Protein AF-A0A535H5A0-F1 (afdb_monomer)

Structure (mmCIF, N/CA/C/O backbone):
data_AF-A0A535H5A0-F1
#
_entry.id   AF-A0A535H5A0-F1
#
loop_
_atom_site.group_PDB
_atom_site.id
_atom_site.type_symbol
_atom_site.label_atom_id
_atom_site.label_alt_id
_atom_site.label_comp_id
_atom_site.label_asym_id
_atom_site.label_entity_id
_atom_site.label_seq_id
_atom_site.pdbx_PDB_ins_code
_atom_site.Cartn_x
_atom_site.Cartn_y
_atom_site.Cartn_z
_atom_site.occupancy
_atom_site.B_iso_or_equiv
_atom_site.auth_seq_id
_atom_site.auth_comp_id
_atom_site.auth_asym_id
_atom_site.auth_atom_id
_atom_site.pdbx_PDB_model_num
ATOM 1 N N . MET A 1 1 ? -29.466 -22.411 21.838 1.00 40.88 1 MET A N 1
ATOM 2 C CA . MET A 1 1 ? -28.309 -22.007 21.009 1.00 40.88 1 MET A CA 1
ATOM 3 C C . MET A 1 1 ? -28.253 -22.959 19.826 1.00 40.88 1 MET A C 1
ATOM 5 O O . MET A 1 1 ? -27.615 -23.997 19.902 1.00 40.88 1 MET A O 1
ATOM 9 N N . GLU A 1 2 ? -29.032 -22.675 18.783 1.00 37.31 2 GLU A N 1
ATOM 10 C CA . GLU A 1 2 ? -29.068 -23.511 17.581 1.00 37.31 2 GLU A CA 1
ATOM 11 C C . GLU A 1 2 ? -27.915 -23.107 16.662 1.00 37.31 2 GLU A C 1
ATOM 13 O O . GLU A 1 2 ? -27.901 -22.019 16.082 1.00 37.31 2 GLU A O 1
ATOM 18 N N . VAL A 1 3 ? -26.920 -23.983 16.551 1.00 54.97 3 VAL A N 1
ATOM 19 C CA . VAL A 1 3 ? -25.872 -23.880 15.538 1.00 54.97 3 VAL A CA 1
ATOM 20 C C . VAL A 1 3 ? -26.528 -24.192 14.195 1.00 54.97 3 VAL A C 1
ATOM 22 O O . VAL A 1 3 ? -26.738 -25.353 13.850 1.00 54.97 3 VAL A O 1
ATOM 25 N N . ARG A 1 4 ? -26.888 -23.152 13.433 1.00 56.12 4 ARG A N 1
ATOM 26 C CA . ARG A 1 4 ? -27.293 -23.311 12.030 1.00 56.12 4 ARG A CA 1
ATOM 27 C C . ARG A 1 4 ? -26.124 -23.923 11.262 1.00 56.12 4 ARG A C 1
ATOM 29 O O . ARG A 1 4 ? -25.149 -23.241 10.951 1.00 56.12 4 ARG A O 1
ATOM 36 N N . LEU A 1 5 ? -26.238 -25.212 10.959 1.00 58.03 5 LEU A N 1
ATOM 37 C CA . LEU A 1 5 ? -25.334 -25.923 10.066 1.00 58.03 5 LEU A CA 1
ATOM 38 C C . LEU A 1 5 ? -25.334 -25.214 8.704 1.00 58.03 5 LEU A C 1
ATOM 40 O O . LEU A 1 5 ? -26.366 -25.048 8.050 1.00 58.03 5 LEU A O 1
ATOM 44 N N . ARG A 1 6 ? -24.155 -24.725 8.319 1.00 65.00 6 ARG A N 1
ATOM 45 C CA . ARG A 1 6 ? -23.891 -24.025 7.062 1.00 65.00 6 ARG A CA 1
ATOM 46 C C . ARG A 1 6 ? -24.194 -24.972 5.898 1.00 65.00 6 ARG A C 1
ATOM 48 O O . ARG A 1 6 ? -23.578 -26.021 5.771 1.00 65.00 6 ARG A O 1
ATOM 55 N N . ASN A 1 7 ? -25.157 -24.587 5.066 1.00 59.50 7 ASN A N 1
ATOM 56 C CA . ASN A 1 7 ? -25.622 -25.347 3.908 1.00 59.50 7 ASN A CA 1
ATOM 57 C C . ASN A 1 7 ? -24.451 -25.624 2.923 1.00 59.50 7 ASN A C 1
ATOM 59 O O . ASN A 1 7 ? -23.866 -24.654 2.428 1.00 59.50 7 ASN A O 1
ATOM 63 N N . PRO A 1 8 ? -24.094 -26.889 2.622 1.00 54.12 8 PRO A N 1
ATOM 64 C CA . PRO A 1 8 ? -22.893 -27.235 1.846 1.00 54.12 8 PRO A CA 1
ATOM 65 C C . PRO A 1 8 ? -23.016 -26.996 0.326 1.00 54.12 8 PRO A C 1
ATOM 67 O O . PRO A 1 8 ? -22.051 -27.204 -0.402 1.00 54.12 8 PRO A O 1
ATOM 70 N N . GLY A 1 9 ? -24.174 -26.536 -0.170 1.00 56.41 9 GLY A N 1
ATOM 71 C CA . GLY A 1 9 ? -24.456 -26.378 -1.607 1.00 56.41 9 GLY A CA 1
ATOM 72 C C . GLY A 1 9 ? -24.428 -24.950 -2.172 1.00 56.41 9 GLY A C 1
ATOM 73 O O . GLY A 1 9 ? -24.625 -24.769 -3.373 1.00 56.41 9 GLY A O 1
ATOM 74 N N . ARG A 1 10 ? -24.196 -23.907 -1.362 1.00 55.44 10 ARG A N 1
ATOM 75 C CA . ARG A 1 10 ? -24.049 -22.540 -1.894 1.00 55.44 10 ARG A CA 1
ATOM 76 C C . ARG A 1 10 ? -22.608 -22.334 -2.346 1.00 55.44 10 ARG A C 1
ATOM 78 O O . ARG A 1 10 ? -21.745 -22.056 -1.516 1.00 55.44 10 ARG A O 1
ATOM 85 N N . ARG A 1 11 ? -22.360 -22.416 -3.662 1.00 54.94 11 ARG A N 1
ATOM 86 C CA . ARG A 1 11 ? -21.189 -21.764 -4.268 1.00 54.94 11 ARG A CA 1
ATOM 87 C C . ARG A 1 11 ? -21.221 -20.317 -3.780 1.00 54.94 11 ARG A C 1
ATOM 89 O O . ARG A 1 11 ? -22.149 -19.585 -4.116 1.00 54.94 11 ARG A O 1
ATOM 96 N N . LEU A 1 12 ? -20.292 -19.941 -2.903 1.00 56.94 12 LEU A N 1
ATOM 97 C CA . LEU A 1 12 ? -20.129 -18.541 -2.537 1.00 56.94 12 LEU A CA 1
ATOM 98 C C . LEU A 1 12 ? -19.833 -17.822 -3.856 1.00 56.94 12 LEU A C 1
ATOM 100 O O . LEU A 1 12 ? -18.892 -18.242 -4.536 1.00 56.94 12 LEU A O 1
ATOM 104 N N . PRO A 1 13 ? -20.641 -16.832 -4.278 1.00 60.50 13 PRO A N 1
ATOM 105 C CA . PRO A 1 13 ? -20.274 -16.037 -5.436 1.00 60.50 13 PRO A CA 1
ATOM 106 C C . PRO A 1 13 ? -18.880 -15.493 -5.145 1.00 60.50 13 PRO A C 1
ATOM 108 O O . PRO A 1 13 ? -18.670 -14.903 -4.084 1.00 60.50 13 PRO A O 1
ATOM 111 N N . VAL A 1 14 ? -17.915 -15.779 -6.025 1.00 61.06 14 VAL A N 1
ATOM 112 C CA . VAL A 1 14 ? -16.590 -15.173 -5.909 1.00 61.06 14 VAL A CA 1
ATOM 113 C C . VAL A 1 14 ? -16.817 -13.666 -5.833 1.00 61.06 14 VAL A C 1
ATOM 115 O O . VAL A 1 14 ? -17.526 -13.132 -6.693 1.00 61.06 14 VAL A O 1
ATOM 118 N N . PRO A 1 15 ? -16.321 -12.977 -4.789 1.00 77.81 15 PRO A N 1
ATOM 119 C CA . PRO A 1 15 ? -16.377 -11.528 -4.760 1.00 77.81 15 PRO A CA 1
ATOM 120 C C . PRO A 1 15 ? -15.934 -10.972 -6.117 1.00 77.81 15 PRO A C 1
ATOM 122 O O . PRO A 1 15 ? -14.929 -11.457 -6.645 1.00 77.81 15 PRO A O 1
ATOM 125 N N . PRO A 1 16 ? -16.651 -9.991 -6.698 1.00 83.88 16 PRO A N 1
ATOM 126 C CA . PRO A 1 16 ? -16.353 -9.483 -8.041 1.00 83.88 16 PRO A CA 1
ATOM 127 C C . PRO A 1 16 ? -14.901 -8.999 -8.167 1.00 83.88 16 PRO A C 1
ATOM 129 O O . PRO A 1 16 ? -14.314 -9.073 -9.239 1.00 83.88 16 PRO A O 1
ATOM 132 N N . LEU A 1 17 ? -14.291 -8.611 -7.044 1.00 90.12 17 LEU A N 1
ATOM 133 C CA . LEU A 1 17 ? -12.868 -8.321 -6.908 1.00 90.12 17 LEU A CA 1
ATOM 134 C C . LEU A 1 17 ? -11.951 -9.450 -7.413 1.00 90.12 17 LEU A C 1
ATOM 136 O O . LEU A 1 17 ? -10.970 -9.179 -8.092 1.00 90.12 17 LEU A O 1
ATOM 140 N N . TYR A 1 18 ? -12.249 -10.719 -7.125 1.00 93.25 18 TYR A N 1
ATOM 141 C CA . TYR A 1 18 ? -11.379 -11.834 -7.521 1.00 93.25 18 TYR A CA 1
ATOM 142 C C . TYR A 1 18 ? -11.480 -12.192 -9.003 1.00 93.25 18 TYR A C 1
ATOM 144 O O . TYR A 1 18 ? -10.629 -12.927 -9.497 1.00 93.25 18 TYR A O 1
ATOM 152 N N . LEU A 1 19 ? -12.451 -11.641 -9.742 1.00 93.25 19 LEU A N 1
ATOM 153 C CA . LEU A 1 19 ? -12.463 -11.752 -11.204 1.00 93.25 19 LEU A CA 1
ATOM 154 C C . LEU A 1 19 ? -11.224 -11.090 -11.821 1.00 93.25 19 LEU A C 1
ATOM 156 O O . LEU A 1 19 ? -10.735 -11.555 -12.847 1.00 93.25 19 LEU A O 1
ATOM 160 N N . LEU A 1 20 ? -10.657 -10.075 -11.156 1.00 96.00 20 LEU A N 1
ATOM 161 C CA . LEU A 1 20 ? -9.414 -9.433 -11.581 1.00 96.00 20 LEU A CA 1
ATOM 162 C C . LEU A 1 20 ? -8.189 -10.363 -11.506 1.00 96.00 20 LEU A C 1
ATOM 164 O O . LEU A 1 20 ? -7.153 -10.030 -12.072 1.00 96.00 20 LEU A O 1
ATOM 168 N N . LEU A 1 21 ? -8.274 -11.546 -10.882 1.00 96.19 21 LEU A N 1
ATOM 169 C CA . LEU A 1 21 ? -7.162 -12.509 -10.893 1.00 96.19 21 LEU A CA 1
ATOM 170 C C . LEU A 1 21 ? -6.822 -13.000 -12.305 1.00 96.19 21 LEU A C 1
ATOM 172 O O . LEU A 1 21 ? -5.697 -13.439 -12.532 1.00 96.19 21 LEU A O 1
ATOM 176 N N . VAL A 1 22 ? -7.742 -12.869 -13.269 1.00 96.69 22 VAL A N 1
ATOM 177 C CA . VAL A 1 22 ? -7.460 -13.128 -14.690 1.00 96.69 22 VAL A CA 1
ATOM 178 C C . VAL A 1 22 ? -6.330 -12.244 -15.233 1.00 96.69 22 VAL A C 1
ATOM 180 O O . VAL A 1 22 ? -5.645 -12.631 -16.178 1.00 96.69 22 VAL A O 1
ATOM 183 N N . PHE A 1 23 ? -6.081 -11.085 -14.615 1.00 98.06 23 PHE A N 1
ATOM 184 C CA . PHE A 1 23 ? -5.005 -10.195 -15.030 1.00 98.06 23 PHE A CA 1
ATOM 185 C C . PHE A 1 23 ? -3.607 -10.710 -14.664 1.00 98.06 23 PHE A C 1
ATOM 187 O O . PHE A 1 23 ? -2.640 -10.248 -15.259 1.00 98.06 23 PHE A O 1
ATOM 194 N N . VAL A 1 24 ? -3.481 -11.702 -13.769 1.00 97.75 24 VAL A N 1
ATOM 195 C CA . VAL A 1 24 ? -2.192 -12.349 -13.457 1.00 97.75 24 VAL A CA 1
ATOM 196 C C . VAL A 1 24 ? -1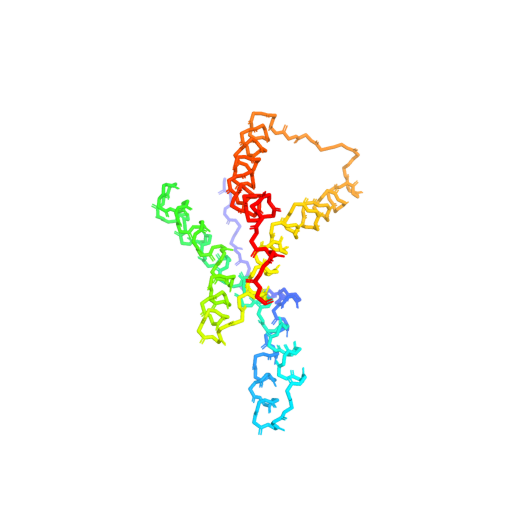.635 -13.108 -14.672 1.00 97.75 24 VAL A C 1
ATOM 198 O O . VAL A 1 24 ? -0.540 -12.783 -15.122 1.00 97.75 24 VAL A O 1
ATOM 201 N N . PRO A 1 25 ? -2.339 -14.094 -15.267 1.00 97.75 25 PRO A N 1
ATOM 202 C CA . PRO A 1 25 ? -1.850 -14.718 -16.494 1.00 97.75 25 PRO A CA 1
ATOM 203 C C . PRO A 1 25 ? -1.840 -13.740 -17.678 1.00 97.75 25 PRO A C 1
ATOM 205 O O . PRO A 1 25 ? -0.984 -13.869 -18.551 1.00 97.75 25 PRO A O 1
ATOM 208 N N . ALA A 1 26 ? -2.736 -12.744 -17.708 1.00 97.69 26 ALA A N 1
ATOM 209 C CA . ALA A 1 26 ? -2.729 -11.731 -18.764 1.00 97.69 26 ALA A CA 1
ATOM 210 C C . ALA A 1 26 ? -1.462 -10.860 -18.740 1.00 97.69 26 ALA A C 1
ATOM 212 O O . ALA A 1 26 ? -0.949 -10.535 -19.808 1.00 97.69 26 ALA A O 1
ATOM 213 N N . SER A 1 27 ? -0.929 -10.518 -17.561 1.00 97.69 27 SER A N 1
ATOM 214 C CA . SER A 1 27 ? 0.309 -9.737 -17.460 1.00 97.69 27 SER A CA 1
ATOM 215 C C . SER A 1 27 ? 1.531 -10.524 -17.907 1.00 97.69 27 SER A C 1
ATOM 217 O O . SER A 1 27 ? 2.382 -9.988 -18.616 1.00 97.69 27 SER A O 1
ATOM 219 N N . ILE A 1 28 ? 1.575 -11.819 -17.593 1.00 97.81 28 ILE A N 1
ATOM 220 C CA . ILE A 1 28 ? 2.616 -12.726 -18.085 1.00 97.81 28 ILE A CA 1
ATOM 221 C C . ILE A 1 28 ? 2.533 -12.844 -19.612 1.00 97.81 28 ILE A C 1
ATOM 223 O O . ILE A 1 28 ? 3.547 -12.711 -20.294 1.00 97.81 28 ILE A O 1
ATOM 227 N N . ALA A 1 29 ? 1.331 -13.035 -20.166 1.00 97.88 29 ALA A N 1
ATOM 228 C CA . ALA A 1 29 ? 1.133 -13.086 -21.613 1.00 97.88 29 ALA A CA 1
ATOM 229 C C . ALA A 1 29 ? 1.553 -11.772 -22.296 1.00 97.88 29 ALA A C 1
ATOM 231 O O . ALA A 1 29 ? 2.261 -11.803 -23.300 1.00 97.88 29 ALA A O 1
ATOM 232 N N . ALA A 1 30 ? 1.188 -10.618 -21.729 1.00 97.69 30 ALA A N 1
ATOM 233 C CA . ALA A 1 30 ? 1.607 -9.310 -22.230 1.00 97.69 30 ALA A CA 1
ATOM 234 C C . ALA A 1 30 ? 3.135 -9.135 -22.208 1.00 97.69 30 ALA A C 1
ATOM 236 O O . ALA A 1 30 ? 3.692 -8.541 -23.133 1.00 97.69 30 ALA A O 1
ATOM 237 N N . ALA A 1 31 ? 3.814 -9.683 -21.195 1.00 97.50 31 ALA A N 1
ATOM 238 C CA . ALA A 1 31 ? 5.270 -9.630 -21.082 1.00 97.50 31 ALA A CA 1
ATOM 239 C C . ALA A 1 31 ? 5.956 -10.484 -22.154 1.00 97.50 31 ALA A C 1
ATOM 241 O O . ALA A 1 31 ? 6.899 -10.020 -22.790 1.00 97.50 31 ALA A O 1
ATOM 242 N N . VAL A 1 32 ? 5.441 -11.691 -22.416 1.00 97.81 32 VAL A N 1
ATOM 243 C CA . VAL A 1 32 ? 5.928 -12.564 -23.502 1.00 97.81 32 VAL A CA 1
ATOM 244 C C . VAL A 1 32 ? 5.724 -11.918 -24.876 1.00 97.81 32 VAL A C 1
ATOM 246 O O . VAL A 1 32 ? 6.539 -12.098 -25.774 1.00 97.81 32 VAL A O 1
ATOM 249 N N . LEU A 1 33 ? 4.656 -11.135 -25.040 1.00 97.31 33 LEU A N 1
ATOM 250 C CA . LEU A 1 33 ? 4.366 -10.388 -26.267 1.00 97.31 33 LEU A CA 1
ATOM 251 C C . LEU A 1 33 ? 5.086 -9.028 -26.347 1.00 97.31 33 LEU A C 1
ATOM 253 O O . LEU A 1 33 ? 4.835 -8.273 -27.288 1.00 97.31 33 LEU A O 1
ATOM 257 N N . HIS A 1 34 ? 5.951 -8.704 -25.378 1.00 96.25 34 HIS A N 1
ATOM 258 C CA . HIS A 1 34 ? 6.707 -7.448 -25.295 1.00 96.25 34 HIS A CA 1
ATOM 259 C C . HIS A 1 34 ? 5.834 -6.177 -25.355 1.00 96.25 34 HIS A C 1
ATOM 261 O O . HIS A 1 34 ? 6.224 -5.160 -25.924 1.00 96.25 34 HIS A O 1
ATOM 267 N N . GLN A 1 35 ? 4.635 -6.220 -24.765 1.00 97.25 35 GLN A N 1
ATOM 268 C CA . GLN A 1 35 ? 3.694 -5.095 -24.738 1.00 97.25 35 GLN A CA 1
ATOM 269 C C . GLN A 1 35 ? 3.800 -4.322 -23.417 1.00 97.25 35 GLN A C 1
ATOM 271 O O . GLN A 1 35 ? 3.020 -4.557 -22.495 1.00 97.25 35 GLN A O 1
ATOM 276 N N . GLU A 1 36 ? 4.740 -3.383 -23.313 1.00 96.75 36 GLU A N 1
ATOM 277 C CA . GLU A 1 36 ? 5.079 -2.690 -22.054 1.00 96.75 36 GLU A CA 1
ATOM 278 C C . GLU A 1 36 ? 3.876 -2.023 -21.367 1.00 96.75 36 GLU A C 1
ATOM 280 O O . GLU A 1 36 ? 3.631 -2.233 -20.176 1.00 96.75 36 GLU A O 1
ATOM 285 N N . THR A 1 37 ? 3.058 -1.277 -22.117 1.00 97.69 37 THR A N 1
ATOM 286 C CA . THR A 1 37 ? 1.854 -0.634 -21.565 1.00 97.69 37 THR A CA 1
ATOM 287 C C . THR A 1 37 ? 0.839 -1.664 -21.074 1.00 97.69 37 THR A C 1
ATOM 289 O O . THR A 1 37 ? 0.229 -1.485 -20.019 1.00 97.69 37 THR A O 1
ATOM 292 N N . ALA A 1 38 ? 0.668 -2.767 -21.808 1.00 97.62 38 ALA A N 1
ATOM 293 C CA . ALA A 1 38 ? -0.244 -3.829 -21.405 1.00 97.62 38 ALA A CA 1
ATOM 294 C C . ALA A 1 38 ? 0.267 -4.547 -20.151 1.00 97.62 38 ALA A C 1
ATOM 296 O O . ALA A 1 38 ? -0.529 -4.800 -19.248 1.00 97.62 38 ALA A O 1
ATOM 297 N N . VAL A 1 39 ? 1.575 -4.809 -20.046 1.00 98.25 39 VAL A N 1
ATOM 298 C CA . VAL A 1 39 ? 2.205 -5.363 -18.837 1.00 98.25 39 VAL A CA 1
ATOM 299 C C . VAL A 1 39 ? 1.925 -4.469 -17.640 1.00 98.25 39 VAL A C 1
ATOM 301 O O . VAL A 1 39 ? 1.478 -4.970 -16.609 1.00 98.25 39 VAL A O 1
ATOM 304 N N . PHE A 1 40 ? 2.120 -3.157 -17.777 1.00 96.75 40 PHE A N 1
ATOM 305 C CA . PHE A 1 40 ? 1.873 -2.206 -16.698 1.00 96.75 40 PHE A CA 1
ATOM 306 C C . PHE A 1 40 ? 0.412 -2.239 -16.227 1.00 96.75 40 PHE A C 1
ATOM 308 O O . PHE A 1 40 ? 0.143 -2.470 -15.047 1.00 96.75 40 PHE A O 1
ATOM 315 N N . VAL A 1 41 ? -0.543 -2.073 -17.150 1.00 98.19 41 VAL A N 1
ATOM 316 C CA . VAL A 1 41 ? -1.975 -2.009 -16.814 1.00 98.19 41 VAL A CA 1
ATOM 317 C C . VAL A 1 41 ? -2.469 -3.329 -16.223 1.00 98.19 41 VAL A C 1
ATOM 319 O O . VAL A 1 41 ? -3.132 -3.338 -15.186 1.00 98.19 41 VAL A O 1
ATOM 322 N N . THR A 1 42 ? -2.136 -4.456 -16.851 1.00 98.19 42 THR A N 1
ATOM 323 C CA . THR A 1 42 ? -2.574 -5.775 -16.372 1.00 98.19 42 THR A CA 1
ATOM 324 C C . THR A 1 42 ? -1.918 -6.140 -15.041 1.00 98.19 42 THR A C 1
ATOM 326 O O . THR A 1 42 ? -2.605 -6.651 -14.162 1.00 98.19 42 THR A O 1
ATOM 329 N N . SER A 1 43 ? -0.644 -5.803 -14.819 1.00 97.38 43 SER A N 1
ATOM 330 C CA . SER A 1 43 ? 0.013 -6.015 -13.520 1.00 97.38 43 SER A CA 1
ATOM 331 C C . SER A 1 43 ? -0.615 -5.158 -12.421 1.00 97.38 43 SER A C 1
ATOM 333 O O . SER A 1 43 ? -0.899 -5.671 -11.340 1.00 97.38 43 SER A O 1
ATOM 335 N N . ALA A 1 44 ? -0.911 -3.884 -12.697 1.00 96.19 44 ALA A N 1
ATOM 336 C CA . ALA A 1 44 ? -1.589 -3.006 -11.743 1.00 96.19 44 ALA A CA 1
ATOM 337 C C . ALA A 1 44 ? -2.969 -3.556 -11.342 1.00 96.19 44 ALA A C 1
ATOM 339 O O . ALA A 1 44 ? -3.304 -3.605 -10.159 1.00 96.19 44 ALA A O 1
ATOM 340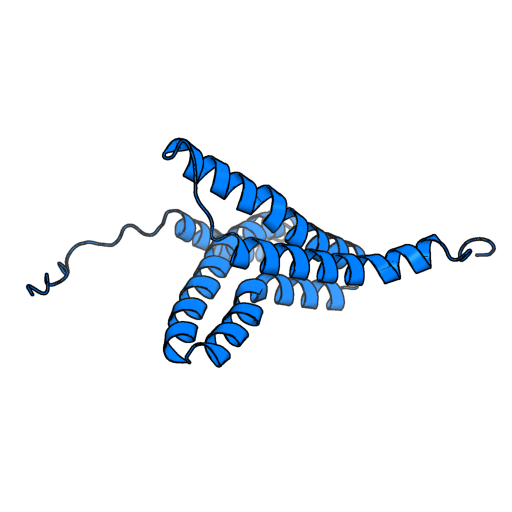 N N . LEU A 1 45 ? -3.749 -4.042 -12.313 1.00 97.31 45 LEU A N 1
ATOM 341 C CA . LEU A 1 45 ? -5.051 -4.662 -12.057 1.00 97.31 45 LEU A CA 1
ATOM 342 C C . LEU A 1 45 ? -4.937 -6.002 -11.319 1.00 97.31 45 LEU A C 1
ATOM 344 O O . LEU A 1 45 ? -5.782 -6.302 -10.479 1.00 97.31 45 LEU A O 1
ATOM 348 N N . ALA A 1 46 ? -3.896 -6.788 -11.597 1.00 97.38 46 ALA A N 1
ATOM 349 C CA . ALA A 1 46 ? -3.627 -8.056 -10.925 1.00 97.38 46 ALA A CA 1
ATOM 350 C C . ALA A 1 46 ? -3.249 -7.872 -9.446 1.00 97.38 46 ALA A C 1
ATOM 352 O O . ALA A 1 46 ? -3.617 -8.698 -8.608 1.00 97.38 46 ALA A O 1
ATOM 353 N N . ILE A 1 47 ? -2.555 -6.782 -9.105 1.00 96.06 47 ILE A N 1
ATOM 354 C CA . ILE A 1 47 ? -2.164 -6.468 -7.724 1.00 96.06 47 ILE A CA 1
ATOM 355 C C . ILE A 1 47 ? -3.391 -6.263 -6.824 1.00 96.06 47 ILE A C 1
ATOM 357 O O . ILE A 1 47 ? -3.373 -6.696 -5.675 1.00 96.06 47 ILE A O 1
ATOM 361 N N . ILE A 1 48 ? -4.476 -5.673 -7.337 1.00 94.94 48 ILE A N 1
ATOM 362 C CA . ILE A 1 48 ? -5.689 -5.358 -6.562 1.00 94.94 48 ILE A CA 1
ATOM 363 C C . ILE A 1 48 ? -6.257 -6.589 -5.810 1.00 94.94 48 ILE A C 1
ATOM 365 O O . ILE A 1 48 ? -6.356 -6.548 -4.579 1.00 94.94 48 ILE A O 1
ATOM 369 N N . PRO A 1 49 ? -6.630 -7.702 -6.476 1.00 95.38 49 PRO A N 1
ATOM 370 C CA . PRO A 1 49 ? -7.128 -8.888 -5.783 1.00 95.38 49 PRO A CA 1
ATOM 371 C C . PRO A 1 49 ? -6.048 -9.613 -4.973 1.00 95.38 49 PRO A C 1
ATOM 373 O O . PRO A 1 49 ? -6.377 -10.219 -3.952 1.00 95.38 49 PRO A O 1
ATOM 376 N N . LEU A 1 50 ? -4.777 -9.558 -5.388 1.00 95.00 50 LEU A N 1
ATOM 377 C CA . LEU A 1 50 ? -3.672 -10.174 -4.647 1.00 95.00 50 LEU A CA 1
ATOM 378 C C . LEU A 1 50 ? -3.465 -9.491 -3.290 1.00 95.00 50 LEU A C 1
ATOM 380 O O . LEU A 1 50 ? -3.366 -10.176 -2.273 1.00 95.00 50 LEU A O 1
ATOM 384 N N . ALA A 1 51 ? -3.501 -8.159 -3.252 1.00 93.31 51 ALA A N 1
ATOM 385 C CA . ALA A 1 51 ? -3.438 -7.385 -2.017 1.00 93.31 51 ALA A CA 1
ATOM 386 C C . ALA A 1 51 ? -4.606 -7.734 -1.078 1.00 93.31 51 ALA A C 1
ATOM 388 O O . ALA A 1 51 ? -4.405 -7.940 0.119 1.00 93.31 51 ALA A O 1
ATOM 389 N N . ALA A 1 52 ? -5.818 -7.902 -1.618 1.00 91.62 52 ALA A N 1
ATOM 390 C CA . ALA A 1 52 ? -6.971 -8.332 -0.828 1.00 91.62 52 ALA A CA 1
ATOM 391 C C . ALA A 1 52 ? -6.825 -9.764 -0.273 1.00 91.62 52 ALA A C 1
ATOM 393 O O . ALA A 1 52 ? -7.227 -10.032 0.864 1.00 91.62 52 ALA A O 1
ATOM 394 N N . LEU A 1 53 ? -6.235 -10.693 -1.036 1.00 92.75 53 LEU A N 1
ATOM 395 C CA . LEU A 1 53 ? -5.922 -12.045 -0.549 1.00 92.75 53 LEU A CA 1
ATOM 396 C C . LEU A 1 53 ? -4.887 -12.014 0.579 1.00 92.75 53 LEU A C 1
ATOM 398 O O . LEU A 1 53 ? -5.073 -12.693 1.590 1.00 92.75 53 LEU A O 1
ATOM 402 N N . ILE A 1 54 ? -3.832 -11.209 0.435 1.00 91.75 54 ILE A N 1
ATOM 403 C CA . ILE A 1 54 ? -2.811 -11.028 1.474 1.00 91.75 54 ILE A CA 1
ATOM 404 C C . ILE A 1 54 ? -3.449 -10.448 2.738 1.00 91.75 54 ILE A C 1
ATOM 406 O O . ILE A 1 54 ? -3.261 -11.011 3.816 1.00 91.75 54 ILE A O 1
ATOM 410 N N . GLY A 1 55 ? -4.248 -9.384 2.616 1.00 90.31 55 GLY A N 1
ATOM 411 C CA . GLY A 1 55 ? -4.903 -8.729 3.751 1.00 90.31 55 GLY A CA 1
ATOM 412 C C . GLY A 1 55 ? -5.843 -9.666 4.512 1.00 90.31 55 GLY A C 1
ATOM 413 O O . GLY A 1 55 ? -5.699 -9.845 5.719 1.00 90.31 55 GLY A O 1
ATOM 414 N N . THR A 1 56 ? -6.746 -10.349 3.801 1.00 90.12 56 THR A N 1
ATOM 415 C CA . THR A 1 56 ? -7.679 -11.306 4.428 1.00 90.12 56 THR A CA 1
ATOM 416 C C . THR A 1 56 ? -6.952 -12.481 5.081 1.00 90.12 56 THR A C 1
ATOM 418 O O . THR A 1 56 ? -7.292 -12.871 6.197 1.00 90.12 56 THR A O 1
ATOM 421 N N . SER A 1 57 ? -5.913 -13.023 4.441 1.00 90.69 57 SER A N 1
ATOM 422 C CA . SER A 1 57 ? -5.106 -14.111 5.013 1.00 90.69 57 SER A CA 1
ATOM 423 C C . SER A 1 57 ? -4.340 -13.656 6.260 1.00 90.69 57 SER A C 1
ATOM 425 O O . SER A 1 57 ? -4.295 -14.370 7.264 1.00 90.69 57 SER A O 1
ATOM 427 N N . THR A 1 58 ? -3.784 -12.445 6.216 1.00 90.81 58 THR A N 1
ATOM 428 C CA . THR A 1 58 ? -3.077 -11.805 7.331 1.00 90.81 58 THR A CA 1
ATOM 429 C C . THR A 1 58 ? -3.998 -11.603 8.521 1.00 90.81 58 THR A C 1
ATOM 431 O O . THR A 1 58 ? -3.619 -11.932 9.642 1.00 90.81 58 THR A O 1
ATOM 434 N N . GLU A 1 59 ? -5.217 -11.117 8.295 1.00 89.38 59 GLU A N 1
ATOM 435 C CA . GLU A 1 59 ? -6.203 -10.904 9.353 1.00 89.38 59 GLU A CA 1
ATOM 436 C C . GLU A 1 59 ? -6.566 -12.223 10.051 1.00 89.38 59 GLU A C 1
ATOM 438 O O . GLU A 1 59 ? -6.549 -12.311 11.282 1.00 89.38 59 GLU A O 1
ATOM 443 N N . GLN A 1 60 ? -6.791 -13.291 9.277 1.00 91.44 60 GLN A N 1
ATOM 444 C CA . GLN A 1 60 ? -7.057 -14.622 9.835 1.00 91.44 60 GLN A CA 1
ATOM 445 C C . GLN A 1 60 ? -5.882 -15.162 10.660 1.00 91.44 60 GLN A C 1
ATOM 447 O O . GLN A 1 60 ? -6.093 -15.829 11.679 1.00 91.44 60 GLN A O 1
ATOM 452 N N . LEU A 1 61 ? -4.646 -14.884 10.243 1.00 91.31 61 LEU A N 1
ATOM 453 C CA . LEU A 1 61 ? -3.454 -15.279 10.988 1.00 91.31 61 LEU A CA 1
ATOM 454 C C . LEU A 1 61 ? -3.261 -14.422 12.249 1.00 91.31 61 LEU A C 1
ATOM 456 O O . LEU A 1 61 ? -2.979 -14.964 13.319 1.00 91.31 61 LEU A O 1
ATOM 460 N N . ALA A 1 62 ? -3.479 -13.110 12.162 1.00 91.94 62 ALA A N 1
ATOM 461 C CA . ALA A 1 62 ? -3.344 -12.172 13.272 1.00 91.94 62 ALA A CA 1
ATOM 462 C C . ALA A 1 62 ? -4.266 -12.533 14.447 1.00 91.94 62 ALA A C 1
ATOM 464 O O . ALA A 1 62 ? -3.826 -12.512 15.599 1.00 91.94 62 ALA A O 1
ATOM 465 N N . ILE A 1 63 ? -5.501 -12.960 14.158 1.00 91.56 63 ILE A N 1
ATOM 466 C CA . ILE A 1 63 ? -6.461 -13.430 15.171 1.00 91.56 63 ILE A CA 1
ATOM 467 C C . ILE A 1 63 ? -5.903 -14.623 15.967 1.00 91.56 63 ILE A C 1
ATOM 469 O O . ILE A 1 63 ? -6.130 -14.722 17.172 1.00 91.56 63 ILE A O 1
ATOM 473 N N . ARG A 1 64 ? -5.132 -15.514 15.330 1.00 93.56 64 ARG A N 1
ATOM 474 C CA . ARG A 1 64 ? -4.550 -16.706 15.979 1.00 93.56 64 ARG A CA 1
ATOM 475 C C . ARG A 1 64 ? -3.284 -16.410 16.783 1.00 93.56 64 ARG A C 1
ATOM 477 O O . ARG A 1 64 ? -2.959 -17.168 17.691 1.00 93.56 64 ARG A O 1
ATOM 484 N N . LEU A 1 65 ? -2.565 -15.338 16.452 1.00 93.62 65 LEU A N 1
ATOM 485 C CA . LEU A 1 65 ? -1.297 -14.971 17.096 1.00 93.62 65 LEU A CA 1
ATOM 486 C C . LEU A 1 65 ? -1.474 -14.119 18.365 1.00 93.62 65 LEU A C 1
ATOM 488 O O . LEU A 1 65 ? -0.512 -13.927 19.114 1.00 93.62 65 LEU A O 1
ATOM 492 N N . GLY A 1 66 ? -2.688 -13.624 18.615 1.00 92.44 66 GLY A N 1
ATOM 493 C CA . GLY A 1 66 ? -3.010 -12.739 19.733 1.00 92.44 66 GLY A CA 1
ATOM 494 C C . GLY A 1 66 ? -2.676 -11.263 19.458 1.00 92.44 66 GLY A C 1
ATOM 495 O O . GLY A 1 66 ? -1.988 -10.950 18.485 1.00 92.44 66 GLY A O 1
ATOM 496 N N . PRO A 1 67 ? -3.134 -10.325 20.311 1.00 91.75 67 PRO A N 1
ATOM 497 C CA . PRO A 1 67 ? -3.202 -8.898 19.970 1.00 91.75 67 PRO A CA 1
ATOM 498 C C . PRO A 1 67 ? -1.866 -8.246 19.588 1.00 91.75 67 PRO A C 1
ATOM 500 O O . PRO A 1 67 ? -1.799 -7.502 18.617 1.00 91.75 67 PRO A O 1
ATOM 503 N N . GLN A 1 68 ? -0.787 -8.535 20.322 1.00 94.06 68 GLN A N 1
ATOM 504 C CA . GLN A 1 68 ? 0.521 -7.904 20.098 1.00 94.06 68 GLN A CA 1
ATOM 505 C C . GLN A 1 68 ? 1.186 -8.400 18.806 1.00 94.06 68 GLN A C 1
ATOM 507 O O . GLN A 1 68 ? 1.573 -7.605 17.951 1.00 94.06 68 GLN A O 1
ATOM 512 N N . LYS A 1 69 ? 1.285 -9.726 18.638 1.00 95.25 69 LYS A N 1
ATOM 513 C CA . LYS A 1 69 ? 1.894 -10.350 17.452 1.00 95.25 69 LYS A CA 1
ATOM 514 C C . LYS A 1 69 ? 1.031 -10.151 16.207 1.00 95.25 69 LYS A C 1
ATOM 516 O O . LYS A 1 69 ? 1.564 -9.887 15.135 1.00 95.25 69 LYS A O 1
ATOM 521 N N . GLY A 1 70 ? -0.290 -10.229 16.359 1.00 93.94 70 GLY A N 1
ATOM 522 C CA . GLY A 1 70 ? -1.245 -9.929 15.298 1.00 93.94 70 GLY A CA 1
ATOM 523 C C . GLY A 1 70 ? -1.188 -8.466 14.858 1.00 93.94 70 GLY A C 1
ATOM 524 O O . GLY A 1 70 ? -1.213 -8.199 13.662 1.00 93.94 70 GLY A O 1
ATOM 525 N N . GLY A 1 71 ? -1.020 -7.528 15.797 1.00 91.50 71 GLY A N 1
ATOM 526 C CA . GLY A 1 71 ? -0.813 -6.112 15.485 1.00 91.50 71 GLY A CA 1
ATOM 527 C C . GLY A 1 71 ? 0.451 -5.865 14.657 1.00 91.50 71 GLY A C 1
ATOM 528 O O . GLY A 1 71 ? 0.386 -5.182 13.638 1.00 91.50 71 GLY A O 1
ATOM 529 N N . LEU A 1 72 ? 1.580 -6.476 15.039 1.00 93.94 72 LEU A N 1
ATOM 530 C CA . LEU A 1 72 ? 2.833 -6.385 14.277 1.00 93.94 72 LEU A CA 1
ATOM 531 C C . LEU A 1 72 ? 2.709 -7.009 12.877 1.00 93.94 72 LEU A C 1
ATOM 533 O O . LEU A 1 72 ? 3.172 -6.434 11.889 1.00 93.94 72 LEU A O 1
ATOM 537 N N . LEU A 1 73 ? 2.062 -8.173 12.787 1.00 94.31 73 LEU A N 1
ATOM 538 C CA . LEU A 1 73 ? 1.813 -8.838 11.514 1.00 94.31 73 LEU A CA 1
ATOM 539 C C . LEU A 1 73 ? 0.944 -7.965 10.601 1.00 94.31 73 LEU A C 1
ATOM 541 O O . LEU A 1 73 ? 1.270 -7.803 9.433 1.00 94.31 73 LEU A O 1
ATOM 545 N N . ASN A 1 74 ? -0.122 -7.356 11.124 1.00 89.62 74 ASN A N 1
ATOM 546 C CA . ASN A 1 74 ? -0.987 -6.490 10.328 1.00 89.62 74 ASN A CA 1
ATOM 547 C C . ASN A 1 74 ? -0.272 -5.208 9.877 1.00 89.62 74 ASN A C 1
ATOM 549 O O . ASN A 1 74 ? -0.434 -4.787 8.738 1.00 89.62 74 ASN A O 1
ATOM 553 N N . ALA A 1 75 ? 0.562 -4.609 10.733 1.00 90.31 75 ALA A N 1
ATOM 554 C CA . ALA A 1 75 ? 1.328 -3.415 10.374 1.00 90.31 75 ALA A CA 1
ATOM 555 C C . ALA A 1 75 ? 2.306 -3.668 9.211 1.00 90.31 75 ALA A C 1
ATOM 557 O O . ALA A 1 75 ? 2.494 -2.801 8.359 1.00 90.31 75 ALA A O 1
ATOM 558 N N . THR A 1 76 ? 2.908 -4.859 9.164 1.00 91.38 76 THR A N 1
ATOM 559 C CA . THR A 1 76 ? 3.863 -5.249 8.115 1.00 91.38 76 THR A CA 1
ATOM 560 C C . THR A 1 76 ? 3.160 -5.784 6.872 1.00 91.38 76 THR A C 1
ATOM 562 O O . THR A 1 76 ? 3.351 -5.261 5.778 1.00 91.38 76 THR A O 1
ATOM 565 N N . MET A 1 77 ? 2.315 -6.803 7.029 1.00 91.50 77 MET A N 1
ATOM 566 C CA . MET A 1 77 ? 1.665 -7.489 5.913 1.00 91.50 77 MET A CA 1
ATOM 567 C C . MET A 1 77 ? 0.519 -6.686 5.291 1.00 91.50 77 MET A C 1
ATOM 569 O O . MET A 1 77 ? 0.276 -6.797 4.092 1.00 91.50 77 MET A O 1
ATOM 573 N N . GLY A 1 78 ? -0.154 -5.841 6.077 1.00 86.69 78 GLY A N 1
ATOM 574 C CA . GLY A 1 78 ? -1.203 -4.946 5.584 1.00 86.69 78 GLY A CA 1
ATOM 575 C C . GLY A 1 78 ? -0.693 -3.879 4.612 1.00 86.69 78 GLY A C 1
ATOM 576 O O . GLY A 1 78 ? -1.485 -3.364 3.835 1.00 86.69 78 GLY A O 1
ATOM 577 N N . ASN A 1 79 ? 0.617 -3.605 4.618 1.00 91.75 79 ASN A N 1
ATOM 578 C CA . ASN A 1 79 ? 1.300 -2.708 3.678 1.00 91.75 79 ASN A CA 1
ATOM 579 C C . ASN A 1 79 ? 2.349 -3.462 2.828 1.00 91.75 79 ASN A C 1
ATOM 581 O O . ASN A 1 79 ? 3.309 -2.871 2.329 1.00 91.75 79 ASN A O 1
ATOM 585 N N . LEU A 1 80 ? 2.243 -4.796 2.726 1.00 94.19 80 LEU A N 1
ATOM 586 C CA . LEU A 1 80 ? 3.263 -5.621 2.067 1.00 94.19 80 LEU A CA 1
ATOM 587 C C . LEU A 1 80 ? 3.407 -5.280 0.587 1.00 94.19 80 LEU A C 1
ATOM 589 O O . LEU A 1 80 ? 4.515 -5.291 0.059 1.00 94.19 80 LEU A O 1
ATOM 593 N N . THR A 1 81 ? 2.293 -4.984 -0.076 1.00 92.31 81 THR A N 1
ATOM 594 C CA . THR A 1 81 ? 2.272 -4.629 -1.495 1.00 92.31 81 THR A CA 1
ATOM 595 C C . THR A 1 81 ? 3.138 -3.397 -1.750 1.00 92.31 81 THR A C 1
ATOM 597 O O . THR A 1 81 ? 3.989 -3.407 -2.638 1.00 92.31 81 THR A O 1
ATOM 600 N N . GLU A 1 82 ? 2.976 -2.362 -0.930 1.00 93.12 82 GLU A N 1
ATOM 601 C CA . GLU A 1 82 ? 3.744 -1.123 -0.985 1.00 93.12 82 GLU A CA 1
ATOM 602 C C . GLU A 1 82 ? 5.222 -1.366 -0.678 1.00 93.12 82 GLU A C 1
ATOM 604 O O . GLU A 1 82 ? 6.085 -0.825 -1.368 1.00 93.12 82 GLU A O 1
ATOM 609 N N . LEU A 1 83 ? 5.527 -2.209 0.316 1.00 93.75 83 LEU A N 1
ATOM 610 C CA . LEU A 1 83 ? 6.905 -2.574 0.652 1.00 93.75 83 LEU A CA 1
ATOM 611 C C . LEU A 1 83 ? 7.600 -3.305 -0.504 1.00 93.75 83 LEU A C 1
ATOM 613 O O . LEU A 1 83 ? 8.727 -2.957 -0.849 1.00 93.75 83 LEU A O 1
ATOM 617 N N . ILE A 1 84 ? 6.929 -4.273 -1.135 1.00 95.00 84 ILE A N 1
ATOM 618 C CA . ILE A 1 84 ? 7.475 -5.023 -2.276 1.00 95.00 84 ILE A CA 1
ATOM 619 C C . ILE A 1 84 ? 7.747 -4.082 -3.453 1.00 95.00 84 ILE A C 1
ATOM 621 O O . ILE A 1 84 ? 8.858 -4.075 -3.984 1.00 95.00 84 ILE A O 1
ATOM 625 N N . VAL A 1 85 ? 6.762 -3.263 -3.842 1.00 94.56 85 VAL A N 1
ATOM 626 C CA . VAL A 1 85 ? 6.930 -2.280 -4.927 1.00 94.56 85 VAL A CA 1
ATOM 627 C C . VAL A 1 85 ? 8.055 -1.301 -4.589 1.00 94.56 85 VAL A C 1
ATOM 629 O O . VAL A 1 85 ? 8.900 -1.022 -5.437 1.00 94.56 85 VAL A O 1
ATOM 632 N N . GLY A 1 86 ? 8.127 -0.840 -3.340 1.00 96.62 86 GLY A N 1
ATOM 633 C CA . GLY A 1 86 ? 9.186 0.046 -2.877 1.00 96.62 86 GLY A CA 1
ATOM 634 C C . GLY A 1 86 ? 10.582 -0.567 -3.007 1.00 96.62 86 GLY A C 1
ATOM 635 O O . GLY A 1 86 ? 11.489 0.092 -3.512 1.00 96.62 86 GLY A O 1
ATOM 636 N N . CYS A 1 87 ? 10.759 -1.837 -2.630 1.00 97.25 87 CYS A N 1
ATOM 637 C CA . CYS A 1 87 ? 12.026 -2.549 -2.811 1.00 97.25 87 CYS A CA 1
ATOM 638 C C . CYS A 1 87 ? 12.445 -2.627 -4.286 1.00 97.25 87 CYS A C 1
ATOM 640 O O . CYS A 1 87 ? 13.614 -2.393 -4.592 1.00 97.25 87 CYS A O 1
ATOM 642 N N . PHE A 1 88 ? 11.509 -2.9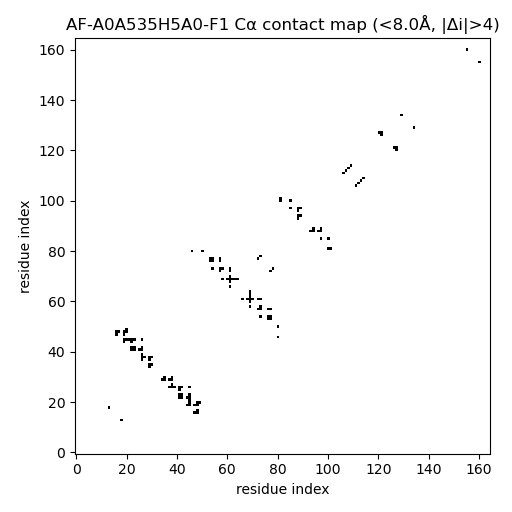08 -5.199 1.00 96.69 88 PHE A N 1
ATOM 643 C CA . PHE A 1 88 ? 11.808 -2.939 -6.634 1.00 96.69 88 PHE A CA 1
ATOM 644 C C . PHE A 1 88 ? 12.168 -1.559 -7.191 1.00 96.69 88 PHE A C 1
ATOM 646 O O . PHE A 1 88 ? 13.110 -1.458 -7.971 1.00 96.69 88 PHE A O 1
ATOM 653 N N . LEU A 1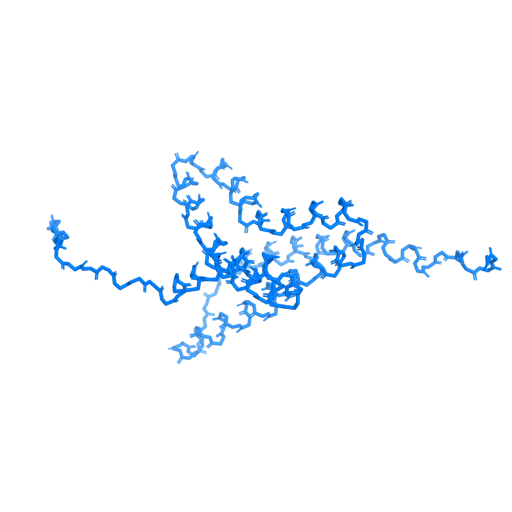 89 ? 11.493 -0.493 -6.752 1.00 97.75 89 LEU A N 1
ATOM 654 C CA . LEU A 1 89 ? 11.827 0.877 -7.162 1.00 97.75 89 LEU A CA 1
ATOM 655 C C . LEU A 1 89 ? 13.208 1.308 -6.657 1.00 97.75 89 LEU A C 1
ATOM 657 O O . LEU A 1 89 ? 13.952 1.953 -7.389 1.00 97.75 89 LEU A O 1
ATOM 661 N N . ILE A 1 90 ? 13.588 0.915 -5.436 1.00 97.75 90 ILE A N 1
ATOM 662 C CA . ILE A 1 90 ? 14.949 1.140 -4.924 1.00 97.75 90 ILE A CA 1
ATOM 663 C C . ILE A 1 90 ? 15.966 0.383 -5.779 1.00 97.75 90 ILE A C 1
ATOM 665 O O . ILE A 1 90 ? 16.973 0.964 -6.175 1.00 97.75 90 ILE A O 1
ATOM 669 N N . ALA A 1 91 ? 15.700 -0.889 -6.088 1.00 97.81 91 ALA A N 1
ATOM 670 C CA . ALA A 1 91 ? 16.586 -1.704 -6.916 1.00 97.81 91 ALA A CA 1
ATOM 671 C C . ALA A 1 91 ? 16.736 -1.153 -8.347 1.00 97.81 91 ALA A C 1
ATOM 673 O O . ALA A 1 91 ? 17.808 -1.275 -8.933 1.00 97.81 91 ALA A O 1
ATOM 674 N N . ALA A 1 92 ? 15.688 -0.523 -8.886 1.00 96.62 92 ALA A N 1
ATOM 675 C CA . ALA A 1 92 ? 15.700 0.143 -10.187 1.00 96.62 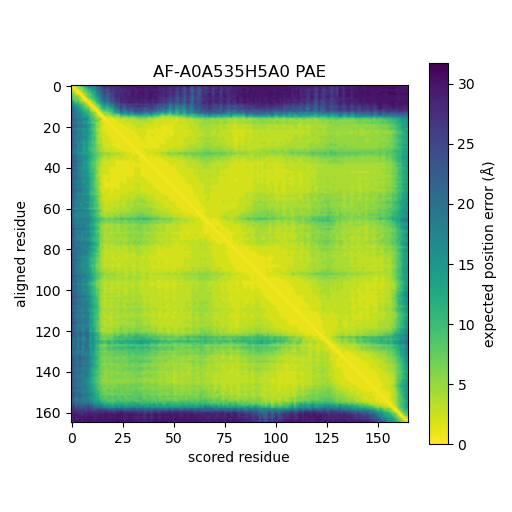92 ALA A CA 1
ATOM 676 C C . ALA A 1 92 ? 16.324 1.553 -10.160 1.00 96.62 92 ALA A C 1
ATOM 678 O O . ALA A 1 92 ? 16.602 2.117 -11.214 1.00 96.62 92 ALA A O 1
ATOM 679 N N . GLY A 1 93 ? 16.560 2.134 -8.977 1.00 97.50 93 GLY A N 1
ATOM 680 C CA . GLY A 1 93 ? 17.040 3.513 -8.830 1.00 97.50 93 GLY A CA 1
ATOM 681 C C . GLY A 1 93 ? 15.951 4.587 -8.975 1.00 97.50 93 GLY A C 1
ATOM 682 O O . GLY A 1 93 ? 16.257 5.780 -8.941 1.00 97.50 93 GLY A O 1
ATOM 683 N N . ASP A 1 94 ? 14.677 4.200 -9.056 1.00 97.00 94 ASP A N 1
ATOM 684 C CA . ASP A 1 94 ? 13.526 5.082 -9.289 1.00 97.00 94 ASP A CA 1
ATOM 685 C C . ASP A 1 94 ? 13.033 5.766 -8.002 1.00 97.00 94 ASP A C 1
ATOM 687 O O . ASP A 1 94 ? 11.870 5.677 -7.587 1.00 97.00 94 ASP A O 1
ATOM 691 N N . ILE A 1 95 ? 13.931 6.507 -7.350 1.00 95.62 95 ILE A N 1
ATOM 692 C CA . ILE A 1 95 ? 13.665 7.161 -6.060 1.00 95.62 95 ILE A CA 1
ATOM 693 C C . ILE A 1 95 ? 12.534 8.198 -6.155 1.00 95.62 95 ILE A C 1
ATOM 695 O O . ILE A 1 95 ? 11.793 8.400 -5.190 1.00 95.62 95 ILE A O 1
ATOM 699 N N . ALA A 1 96 ? 12.362 8.846 -7.310 1.00 96.00 96 ALA A N 1
ATOM 700 C CA . ALA A 1 96 ? 11.259 9.781 -7.532 1.00 96.00 96 ALA A CA 1
ATOM 701 C C . ALA A 1 96 ? 9.891 9.077 -7.466 1.00 96.00 96 ALA A C 1
ATOM 703 O O . ALA A 1 96 ? 8.986 9.549 -6.774 1.00 96.00 96 ALA A O 1
ATOM 704 N N . ILE A 1 97 ? 9.764 7.913 -8.113 1.00 96.50 97 ILE A N 1
ATOM 705 C CA . ILE A 1 97 ? 8.533 7.109 -8.110 1.00 96.50 97 ILE A CA 1
ATOM 706 C C . ILE A 1 97 ? 8.294 6.512 -6.720 1.00 96.50 97 ILE A C 1
ATOM 708 O O . ILE A 1 97 ? 7.1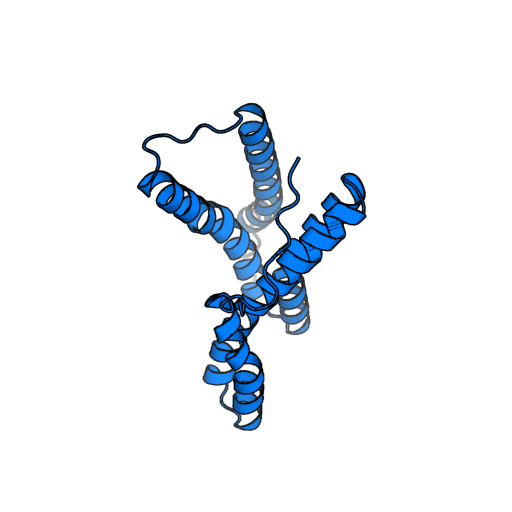58 6.497 -6.242 1.00 96.50 97 ILE A O 1
ATOM 712 N N . LEU A 1 98 ? 9.354 6.093 -6.022 1.00 96.88 98 LEU A N 1
ATOM 713 C CA . LEU A 1 98 ? 9.259 5.620 -4.639 1.00 96.88 98 LEU A CA 1
ATOM 714 C C . LEU A 1 98 ? 8.669 6.696 -3.717 1.00 96.88 98 LEU A C 1
ATOM 716 O O . LEU A 1 98 ? 7.701 6.434 -3.000 1.00 96.88 98 LEU A O 1
ATOM 720 N N . LYS A 1 99 ? 9.215 7.919 -3.760 1.00 94.31 99 LYS A N 1
ATOM 721 C CA . LYS A 1 99 ? 8.706 9.058 -2.976 1.00 94.31 99 LYS A CA 1
ATOM 722 C C . LYS A 1 99 ? 7.240 9.344 -3.303 1.00 94.31 99 LYS A C 1
ATOM 724 O O . LYS A 1 99 ? 6.433 9.495 -2.387 1.00 94.31 99 LYS A O 1
ATOM 729 N N . ALA A 1 100 ? 6.891 9.364 -4.591 1.00 95.38 100 ALA A N 1
ATOM 730 C CA . ALA A 1 100 ? 5.514 9.561 -5.035 1.00 95.38 100 ALA A CA 1
ATOM 731 C C . ALA A 1 100 ? 4.574 8.458 -4.516 1.00 95.38 100 ALA A C 1
ATOM 733 O O . ALA A 1 100 ? 3.469 8.761 -4.074 1.00 95.38 100 ALA A O 1
ATOM 734 N N . THR A 1 101 ? 5.025 7.202 -4.493 1.00 94.44 101 THR A N 1
ATOM 735 C CA . THR A 1 101 ? 4.243 6.053 -4.007 1.00 94.44 101 THR A CA 1
ATOM 736 C C . THR A 1 101 ? 3.963 6.147 -2.507 1.00 94.44 101 THR A C 1
ATOM 738 O O . THR A 1 101 ? 2.822 5.954 -2.087 1.00 94.44 101 THR A O 1
ATOM 741 N N . VAL A 1 102 ? 4.960 6.505 -1.688 1.00 93.69 102 VAL A N 1
ATOM 742 C CA . VAL A 1 102 ? 4.769 6.660 -0.232 1.00 93.69 102 VAL A CA 1
ATOM 743 C C . VAL A 1 102 ? 3.808 7.811 0.077 1.00 93.69 102 VAL A C 1
ATOM 745 O O . VAL A 1 102 ? 2.866 7.637 0.851 1.00 93.69 102 VAL A O 1
ATOM 748 N N . ILE A 1 103 ? 4.000 8.974 -0.556 1.00 93.94 103 ILE A N 1
ATOM 749 C CA . ILE A 1 103 ? 3.104 10.130 -0.382 1.00 93.94 103 ILE A CA 1
ATOM 750 C C . ILE A 1 103 ? 1.690 9.779 -0.863 1.00 93.94 103 ILE A C 1
ATOM 752 O O . ILE A 1 103 ? 0.710 10.057 -0.171 1.00 93.94 103 ILE A O 1
ATOM 756 N N . GLY A 1 104 ? 1.587 9.125 -2.021 1.00 94.19 104 GLY A N 1
ATOM 757 C CA . GLY A 1 104 ? 0.331 8.669 -2.602 1.00 94.19 104 GLY A CA 1
ATOM 758 C C . GLY A 1 104 ? -0.424 7.694 -1.701 1.00 94.19 104 GLY A C 1
ATOM 759 O O . GLY A 1 104 ? -1.635 7.830 -1.570 1.00 94.19 104 GLY A O 1
ATOM 760 N N . SER A 1 105 ? 0.264 6.773 -1.020 1.00 93.56 105 SER A N 1
ATOM 761 C CA . SER A 1 105 ? -0.356 5.850 -0.056 1.00 93.56 105 SER A CA 1
ATOM 762 C C . SER A 1 105 ? -0.937 6.592 1.156 1.00 93.56 105 SER A C 1
ATOM 764 O O . SER A 1 105 ? -2.082 6.348 1.549 1.00 93.56 105 SER A O 1
ATOM 766 N N . ILE A 1 106 ? -0.207 7.575 1.700 1.00 93.44 106 ILE A N 1
ATOM 767 C CA . ILE A 1 106 ? -0.696 8.413 2.806 1.00 93.44 106 ILE A CA 1
ATOM 768 C C . ILE A 1 106 ? -1.942 9.192 2.365 1.00 93.44 106 ILE A C 1
ATOM 770 O O . ILE A 1 106 ? -2.997 9.084 2.988 1.00 93.44 106 ILE A O 1
ATOM 774 N N . VAL A 1 107 ? -1.851 9.950 1.270 1.00 94.75 107 VAL A N 1
ATOM 775 C CA . VAL A 1 107 ? -2.970 10.759 0.758 1.00 94.75 107 VAL A CA 1
ATOM 776 C C . VAL A 1 107 ? -4.156 9.875 0.358 1.00 94.75 107 VAL A C 1
ATOM 778 O O . VAL A 1 107 ? -5.303 10.202 0.663 1.00 94.75 107 VAL A O 1
ATOM 781 N N . GLY A 1 108 ? -3.887 8.733 -0.273 1.00 95.31 108 GLY A N 1
ATOM 782 C CA . GLY A 1 108 ? -4.886 7.751 -0.678 1.00 95.31 108 GLY A CA 1
ATOM 783 C C . GLY A 1 108 ? -5.675 7.216 0.512 1.00 95.31 108 GLY A C 1
ATOM 784 O O . GLY A 1 108 ? -6.904 7.216 0.481 1.00 95.31 108 GLY A O 1
ATOM 785 N N . ASN A 1 109 ? -5.011 6.848 1.604 1.00 93.19 109 ASN A N 1
ATOM 786 C CA . ASN A 1 109 ? -5.709 6.364 2.792 1.00 93.19 109 ASN A CA 1
ATOM 787 C C . ASN A 1 109 ? -6.516 7.468 3.495 1.00 93.19 109 ASN A C 1
ATOM 789 O O . ASN A 1 109 ? -7.648 7.229 3.921 1.00 93.19 109 ASN A O 1
ATOM 793 N N . LEU A 1 110 ? -5.970 8.685 3.584 1.00 93.38 110 LEU A N 1
ATOM 794 C CA . LEU A 1 110 ? -6.591 9.785 4.331 1.00 93.38 110 LEU A CA 1
ATOM 795 C C . LEU A 1 110 ? -7.725 10.490 3.596 1.00 93.38 110 LEU A C 1
ATOM 797 O O . LEU A 1 110 ? -8.668 10.941 4.240 1.00 93.38 110 LEU A O 1
ATOM 801 N N . LEU A 1 111 ? -7.632 10.626 2.276 1.00 95.69 111 LEU A N 1
ATOM 802 C CA . LEU A 1 111 ? -8.634 11.340 1.488 1.00 95.69 111 LEU A CA 1
ATOM 803 C C . LEU A 1 111 ? -9.523 10.368 0.723 1.00 95.69 111 LEU A C 1
ATOM 805 O O . LEU A 1 111 ? -10.743 10.426 0.858 1.00 95.69 111 LEU A O 1
ATOM 809 N N . LEU A 1 112 ? -8.929 9.457 -0.052 1.00 96.31 112 LEU A N 1
ATOM 810 C CA . LEU A 1 112 ? -9.697 8.576 -0.928 1.00 96.31 112 LEU A CA 1
ATOM 811 C C . LEU A 1 112 ? -10.415 7.484 -0.129 1.00 96.31 112 LEU A C 1
ATOM 813 O O . LEU A 1 112 ? -11.640 7.426 -0.152 1.00 96.31 112 LEU A O 1
ATOM 817 N N . VAL A 1 113 ? -9.688 6.638 0.602 1.00 94.88 113 VAL A N 1
ATOM 818 C CA . VAL A 1 113 ? -10.281 5.506 1.336 1.00 94.88 113 VAL A CA 1
ATOM 819 C C . VAL A 1 113 ? -11.192 6.001 2.454 1.00 94.88 113 VAL A C 1
ATOM 821 O O . VAL A 1 113 ? -12.343 5.566 2.545 1.00 94.88 113 VAL A O 1
ATOM 824 N N . LEU A 1 114 ? -10.720 6.936 3.283 1.00 94.62 114 LEU A N 1
ATOM 825 C CA . LEU A 1 114 ? -11.532 7.514 4.353 1.00 94.62 114 LEU A CA 1
ATOM 826 C C . LEU A 1 114 ? -12.754 8.265 3.803 1.00 94.62 114 LEU A C 1
ATOM 828 O O . LEU A 1 114 ? -13.866 8.057 4.289 1.00 94.62 114 LEU A O 1
ATOM 832 N N . GLY A 1 115 ? -12.578 9.086 2.763 1.00 95.81 115 GLY A N 1
ATOM 833 C CA . GLY A 1 115 ? -13.666 9.840 2.140 1.00 95.81 115 GLY A CA 1
ATOM 834 C C . GLY A 1 115 ? -14.725 8.935 1.513 1.00 95.81 115 GLY A C 1
ATOM 835 O O . GLY A 1 115 ? -15.916 9.126 1.758 1.00 95.81 115 GLY A O 1
ATOM 836 N N . LEU A 1 116 ? -14.309 7.895 0.783 1.00 96.81 116 LEU A N 1
ATOM 837 C CA . LEU A 1 116 ? -15.218 6.877 0.246 1.00 96.81 116 LEU A CA 1
ATOM 838 C C . LEU A 1 116 ? -15.921 6.094 1.355 1.00 96.81 116 LEU A C 1
ATOM 840 O O . LEU A 1 116 ? -17.109 5.804 1.232 1.00 96.81 116 LEU A O 1
ATOM 844 N N . SER A 1 117 ? -15.228 5.793 2.454 1.00 94.62 117 SER A N 1
ATOM 845 C CA . SER A 1 117 ? -15.831 5.129 3.614 1.00 94.62 117 SER A CA 1
ATOM 846 C C . SER A 1 117 ? -16.914 5.999 4.254 1.00 94.62 117 SER A C 1
ATOM 848 O O . SER A 1 117 ? -17.994 5.501 4.576 1.00 94.62 117 SER A O 1
ATOM 850 N N . PHE A 1 118 ? -16.671 7.307 4.386 1.00 95.06 118 PHE A N 1
ATOM 851 C CA . PHE A 1 118 ? -17.670 8.250 4.884 1.00 95.06 118 PHE A CA 1
ATOM 852 C C . PHE A 1 118 ? -18.839 8.431 3.922 1.00 95.06 118 PHE A C 1
ATOM 854 O O . PHE A 1 118 ? -19.983 8.432 4.371 1.00 95.06 118 PHE A O 1
ATOM 861 N N . ALA A 1 119 ? -18.577 8.528 2.618 1.00 95.19 119 ALA A N 1
ATOM 862 C CA . ALA A 1 119 ? -19.624 8.605 1.607 1.00 95.19 119 ALA A CA 1
ATOM 863 C C . ALA A 1 119 ? -20.501 7.343 1.631 1.00 95.19 119 ALA A C 1
ATOM 865 O O . ALA A 1 119 ? -21.721 7.440 1.759 1.00 95.19 119 ALA A O 1
ATOM 866 N N . ALA A 1 120 ? -19.889 6.156 1.602 1.00 95.38 120 ALA A N 1
ATOM 867 C CA . ALA A 1 120 ? -20.597 4.880 1.637 1.00 95.38 120 ALA A CA 1
ATOM 868 C C . ALA A 1 120 ? -21.392 4.684 2.939 1.00 95.38 120 ALA A C 1
ATOM 870 O O . ALA A 1 120 ? -22.555 4.277 2.900 1.00 95.38 120 ALA A O 1
ATOM 871 N N . GLY A 1 121 ? -20.804 5.009 4.095 1.00 94.12 121 GLY A N 1
ATOM 872 C CA . GLY A 1 121 ? -21.497 4.962 5.384 1.00 94.12 121 GLY A CA 1
ATOM 873 C C . GLY A 1 121 ? -22.640 5.980 5.483 1.00 94.12 121 GLY A C 1
ATOM 874 O O . GLY A 1 121 ? -23.714 5.654 6.002 1.00 94.12 121 GLY A O 1
ATOM 875 N N . GLY A 1 122 ? -22.426 7.173 4.922 1.00 95.19 122 GLY A N 1
ATOM 876 C CA . GLY A 1 122 ? -23.348 8.308 4.910 1.00 95.19 122 GLY A CA 1
ATOM 877 C C . GLY A 1 122 ? -24.591 8.111 4.039 1.00 95.19 122 GLY A C 1
ATOM 878 O O . GLY A 1 122 ? -25.649 8.640 4.369 1.00 95.19 122 GLY A O 1
ATOM 879 N N . ILE A 1 123 ? -24.511 7.286 2.984 1.00 95.56 123 ILE A N 1
ATOM 880 C CA . ILE A 1 123 ? -25.684 6.905 2.170 1.00 95.56 123 ILE A CA 1
ATOM 881 C C . ILE A 1 123 ? -26.772 6.263 3.044 1.00 95.56 123 ILE A C 1
ATOM 883 O O . ILE A 1 123 ? -27.963 6.473 2.814 1.00 95.56 123 ILE A O 1
ATOM 887 N N . ARG A 1 124 ? -26.374 5.480 4.055 1.00 91.38 124 ARG A N 1
ATOM 888 C CA . ARG A 1 124 ? -27.306 4.765 4.937 1.00 91.38 124 ARG A CA 1
ATOM 889 C C . ARG A 1 124 ? -27.535 5.462 6.280 1.00 91.38 124 ARG A C 1
ATOM 891 O O . ARG A 1 124 ? -28.598 5.278 6.870 1.00 91.38 124 ARG A O 1
ATOM 898 N N . HIS A 1 125 ? -26.574 6.246 6.766 1.00 92.75 125 HIS A N 1
ATOM 899 C CA . HIS A 1 125 ? -26.627 6.871 8.089 1.00 92.75 125 HIS A CA 1
ATOM 900 C C . HIS A 1 125 ? -26.421 8.384 7.992 1.00 92.75 125 HIS A C 1
ATOM 902 O O . HIS A 1 125 ? -25.374 8.843 7.552 1.00 92.75 125 HIS A O 1
ATOM 908 N N . LYS A 1 126 ? -27.396 9.171 8.472 1.00 90.06 126 LYS A N 1
ATOM 909 C CA . LYS A 1 126 ? -27.312 10.647 8.472 1.00 90.06 126 LYS A CA 1
ATOM 910 C C . LYS A 1 126 ? -26.183 11.190 9.355 1.00 90.06 126 LYS A C 1
ATOM 912 O O . LYS A 1 126 ? -25.657 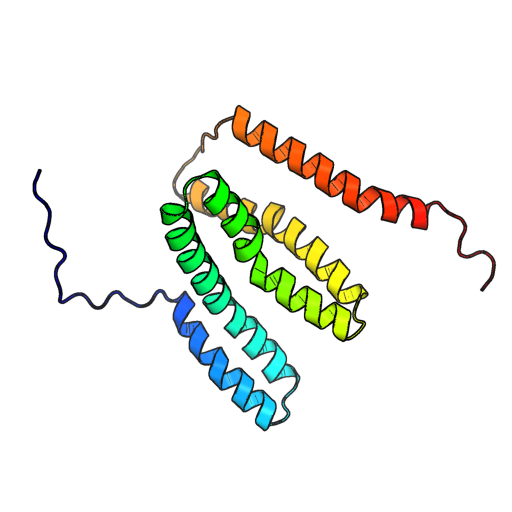12.262 9.084 1.00 90.06 126 LYS A O 1
ATOM 917 N N . SER A 1 127 ? -25.831 10.466 10.413 1.00 91.62 127 SER A N 1
ATOM 918 C CA . SER A 1 127 ? -24.687 10.752 11.272 1.00 91.62 127 SER A CA 1
ATOM 919 C C . SER A 1 127 ? -24.008 9.442 11.667 1.00 91.62 127 SER A C 1
ATOM 921 O O . SER A 1 127 ? -24.665 8.417 11.855 1.00 91.62 127 SER A O 1
ATOM 923 N N . MET A 1 128 ? -22.681 9.471 11.772 1.00 92.56 128 MET A N 1
ATOM 924 C CA . MET A 1 128 ? -21.869 8.346 12.234 1.00 92.56 128 MET A CA 1
ATOM 925 C C . MET A 1 128 ? -21.118 8.779 13.491 1.00 92.56 128 MET A C 1
ATOM 927 O O . MET A 1 128 ? -20.438 9.804 13.489 1.00 92.56 128 MET A O 1
ATOM 931 N N . SER A 1 129 ? -21.258 8.018 14.575 1.00 92.56 129 SER A N 1
ATOM 932 C CA . SER A 1 129 ? -20.536 8.263 15.824 1.00 92.56 129 SER A CA 1
ATOM 933 C C . SER A 1 129 ? -19.243 7.456 15.855 1.00 92.56 129 SER A C 1
ATOM 935 O O . SER A 1 129 ? -19.270 6.238 15.677 1.00 92.56 129 SER A O 1
ATOM 937 N N . PHE A 1 130 ? -18.131 8.115 16.160 1.00 92.19 130 PHE A N 1
ATOM 938 C CA . PHE A 1 130 ? -16.827 7.479 16.342 1.00 92.19 130 PHE A CA 1
ATOM 939 C C . PHE A 1 130 ? -16.355 7.655 17.784 1.00 92.19 130 PHE A C 1
ATOM 941 O O . PHE A 1 130 ? -16.769 8.587 18.472 1.00 92.19 130 PHE A O 1
ATOM 948 N N . ASN A 1 131 ? -15.473 6.771 18.253 1.00 95.75 131 ASN A N 1
ATOM 949 C CA . ASN A 1 131 ? -14.860 6.922 19.568 1.00 95.75 131 ASN A CA 1
ATOM 950 C C . ASN A 1 131 ? -13.900 8.133 19.550 1.00 95.75 131 ASN A C 1
ATOM 952 O O . ASN A 1 131 ? -12.866 8.062 18.876 1.00 95.75 131 ASN A O 1
ATOM 956 N N . PRO A 1 132 ? -14.184 9.215 20.301 1.00 94.25 132 PRO A N 1
ATOM 957 C CA . PRO A 1 132 ? -13.395 10.445 20.231 1.00 94.25 132 PRO A CA 1
ATOM 958 C C . PRO A 1 132 ? -11.960 10.250 20.732 1.00 94.25 132 PRO A C 1
ATOM 960 O O . PRO A 1 132 ? -11.036 10.869 20.209 1.00 94.25 132 PRO A O 1
ATOM 963 N N . ARG A 1 133 ? -11.741 9.347 21.699 1.00 96.38 133 ARG A N 1
ATO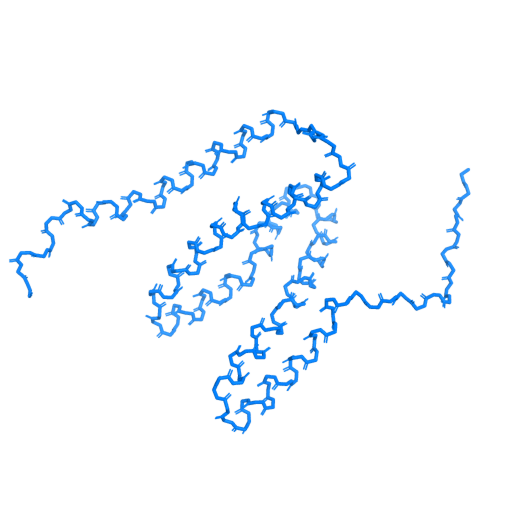M 964 C CA . ARG A 1 133 ? -10.402 9.046 22.220 1.00 96.38 133 ARG A CA 1
ATOM 965 C C . ARG A 1 133 ? -9.556 8.325 21.174 1.00 96.38 133 ARG A C 1
ATOM 967 O O . ARG A 1 133 ? -8.415 8.712 20.954 1.00 96.38 133 ARG A O 1
ATOM 974 N N . ALA A 1 134 ? -10.115 7.311 20.512 1.00 94.12 134 ALA A N 1
ATOM 975 C CA . ALA A 1 134 ? -9.404 6.584 19.461 1.00 94.12 134 ALA A CA 1
ATOM 976 C C . ALA A 1 134 ? -9.087 7.500 18.268 1.00 94.12 134 ALA A C 1
ATOM 978 O O . ALA A 1 134 ? -7.949 7.541 17.809 1.00 94.12 134 ALA A O 1
ATOM 979 N N . ALA A 1 135 ? -10.066 8.294 17.821 1.00 93.69 135 ALA A N 1
ATOM 980 C CA . ALA A 1 135 ? -9.877 9.247 16.730 1.00 93.69 135 ALA A CA 1
ATOM 981 C C . ALA A 1 135 ? -8.777 10.274 17.044 1.00 93.69 135 ALA A C 1
ATOM 983 O O . ALA A 1 135 ? -7.922 10.537 16.198 1.00 93.69 135 ALA A O 1
ATOM 984 N N . SER A 1 136 ? -8.761 10.803 18.271 1.00 95.38 136 SER A N 1
ATOM 985 C CA . SER A 1 136 ? -7.727 11.723 18.749 1.00 95.38 136 SER A CA 1
ATOM 986 C C . SER A 1 136 ? -6.335 11.078 18.725 1.00 95.38 136 SER A C 1
ATOM 988 O O . SER A 1 136 ? -5.431 11.624 18.098 1.00 95.38 136 SER A O 1
ATOM 990 N N . VAL A 1 137 ? -6.176 9.880 19.304 1.00 97.12 137 VAL A N 1
ATOM 991 C CA . VAL A 1 137 ? -4.888 9.159 19.329 1.00 97.12 137 VAL A CA 1
ATOM 992 C C . VAL A 1 137 ? -4.360 8.889 17.916 1.00 97.12 137 VAL A C 1
ATOM 994 O O . VAL A 1 137 ? -3.195 9.177 17.635 1.00 97.12 137 VAL A O 1
ATOM 997 N N . HIS A 1 138 ? -5.200 8.383 17.008 1.00 93.12 138 HIS A N 1
ATOM 998 C CA . HIS A 1 138 ? -4.775 8.091 15.635 1.00 93.12 138 HIS A CA 1
ATOM 999 C C . HIS A 1 138 ? -4.429 9.360 14.847 1.00 93.12 138 HIS A C 1
ATOM 1001 O O . HIS A 1 138 ? -3.419 9.379 14.146 1.00 93.12 138 HIS A O 1
ATOM 1007 N N . SER A 1 139 ? -5.209 10.434 15.007 1.00 93.81 139 SER A N 1
ATOM 1008 C CA . SER A 1 139 ? -4.950 11.711 14.325 1.00 93.81 139 SER A CA 1
ATOM 1009 C C . SER A 1 139 ? -3.647 12.353 14.804 1.00 93.81 139 SER A C 1
ATOM 1011 O O . SER A 1 139 ? -2.844 12.801 13.987 1.00 93.81 139 SER A O 1
ATOM 1013 N N . SER A 1 140 ? -3.385 12.346 16.116 1.00 96.50 140 SER A N 1
ATOM 1014 C CA . SER A 1 140 ? -2.132 12.865 16.676 1.00 96.50 140 SER A CA 1
ATOM 1015 C C . SER A 1 140 ? -0.919 12.029 16.260 1.00 96.50 140 SER A C 1
ATOM 1017 O O . SER A 1 140 ? 0.102 12.595 15.876 1.00 96.50 140 SER A O 1
ATOM 1019 N N . SER A 1 141 ? -1.025 10.694 16.273 1.00 95.56 141 SER A N 1
ATOM 1020 C CA . SER A 1 141 ? 0.053 9.806 15.810 1.00 95.56 141 SER A CA 1
ATOM 1021 C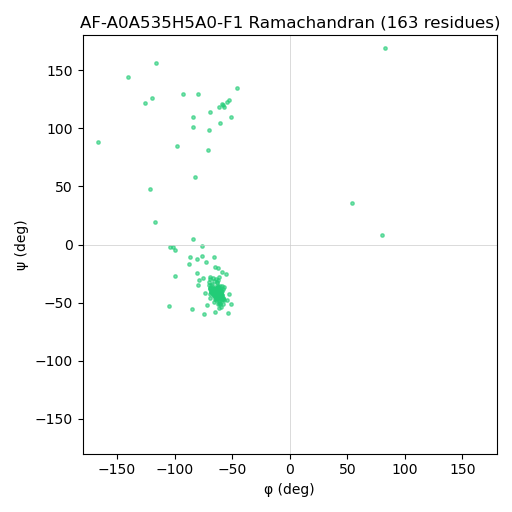 C . SER A 1 141 ? 0.394 10.047 14.340 1.00 95.56 141 SER A C 1
ATOM 1023 O O . SER A 1 141 ? 1.568 10.090 13.976 1.00 95.56 141 SER A O 1
ATOM 1025 N N . LEU A 1 142 ? -0.625 10.215 13.495 1.00 93.88 142 LEU A N 1
ATOM 1026 C CA . LEU A 1 142 ? -0.449 10.502 12.077 1.00 93.88 142 LEU A CA 1
ATOM 1027 C C . LEU A 1 142 ? 0.210 11.866 11.855 1.00 93.88 142 LEU A C 1
ATOM 1029 O O . LEU A 1 142 ? 1.128 11.969 11.046 1.00 93.88 142 LEU A O 1
ATOM 1033 N N . PHE A 1 143 ? -0.222 12.895 12.588 1.00 94.94 143 PHE A N 1
ATOM 1034 C CA . PHE A 1 143 ? 0.386 14.222 12.513 1.00 94.94 143 PHE A CA 1
ATOM 1035 C C . PHE A 1 143 ? 1.882 14.172 12.839 1.00 94.94 143 PHE A C 1
ATOM 1037 O O . PHE A 1 143 ? 2.687 14.703 12.078 1.00 94.94 143 PHE A O 1
ATOM 1044 N N . ILE A 1 144 ? 2.267 13.475 13.914 1.00 96.81 144 ILE A N 1
ATOM 1045 C CA . ILE A 1 144 ? 3.677 13.302 14.294 1.00 96.81 144 ILE A CA 1
ATOM 1046 C C . ILE A 1 144 ? 4.450 12.547 13.202 1.00 96.81 144 ILE A C 1
ATOM 1048 O O . ILE A 1 144 ? 5.550 12.963 12.840 1.00 96.81 144 ILE A O 1
ATOM 1052 N N . ALA A 1 145 ? 3.879 11.476 12.644 1.00 94.56 145 ALA A N 1
ATOM 1053 C CA . ALA A 1 145 ? 4.520 10.697 11.585 1.00 94.56 145 ALA A CA 1
ATOM 1054 C C . ALA A 1 145 ? 4.760 11.527 10.310 1.00 94.56 145 ALA A C 1
ATOM 1056 O O . ALA A 1 145 ? 5.864 11.523 9.766 1.00 94.56 145 ALA A O 1
ATOM 1057 N N . VAL A 1 146 ? 3.751 12.278 9.855 1.00 93.69 146 VAL A N 1
ATOM 1058 C CA . VAL A 1 146 ? 3.862 13.135 8.664 1.00 93.69 146 VAL A CA 1
ATOM 1059 C C . VAL A 1 146 ? 4.799 14.315 8.921 1.00 93.69 146 VAL A C 1
ATOM 1061 O O . VAL A 1 146 ? 5.626 14.616 8.066 1.00 93.69 146 VAL A O 1
ATOM 1064 N N . ALA A 1 147 ? 4.741 14.945 10.098 1.00 94.00 147 ALA A N 1
ATOM 1065 C CA . ALA A 1 147 ? 5.683 15.999 10.469 1.00 94.00 147 ALA A CA 1
ATOM 1066 C C . ALA A 1 147 ? 7.131 15.483 10.428 1.00 94.00 147 ALA A C 1
ATOM 1068 O O . ALA A 1 147 ? 7.985 16.108 9.805 1.00 94.00 147 ALA A O 1
ATOM 1069 N N . GLY A 1 148 ? 7.387 14.301 11.001 1.00 94.56 148 GLY A N 1
ATOM 1070 C CA . GLY A 1 148 ? 8.688 13.634 10.936 1.00 94.56 148 GLY A CA 1
ATOM 1071 C C . GLY A 1 148 ? 9.163 13.363 9.506 1.00 94.56 148 GLY A C 1
ATOM 1072 O O . GLY A 1 148 ? 10.341 13.553 9.212 1.00 94.56 148 GLY A O 1
ATOM 1073 N N . LEU A 1 149 ? 8.252 12.986 8.603 1.00 92.19 149 LEU A N 1
ATOM 1074 C CA . LEU A 1 149 ? 8.556 12.772 7.185 1.00 92.19 149 LEU A CA 1
ATOM 1075 C C . LEU A 1 149 ? 8.862 14.083 6.434 1.00 92.19 149 LEU A C 1
ATOM 1077 O O . LEU A 1 149 ? 9.699 14.096 5.533 1.00 92.19 149 LEU A O 1
ATOM 1081 N N . VAL A 1 150 ? 8.195 15.183 6.794 1.00 91.62 150 VAL A N 1
ATOM 1082 C CA . VAL A 1 150 ? 8.344 16.498 6.143 1.00 91.62 150 VAL A CA 1
ATOM 1083 C C . VAL A 1 150 ? 9.601 17.238 6.610 1.00 91.62 150 VAL A C 1
ATOM 1085 O O . VAL A 1 150 ? 10.189 17.981 5.824 1.00 91.62 150 VAL A O 1
ATOM 1088 N N . LEU A 1 151 ? 10.052 17.025 7.852 1.00 93.31 151 LEU A N 1
ATOM 1089 C CA . LEU A 1 151 ? 11.216 17.716 8.426 1.00 93.31 151 LEU A CA 1
ATOM 1090 C C . LEU A 1 151 ? 12.477 17.661 7.532 1.00 93.31 151 LEU A C 1
ATOM 1092 O O . LEU A 1 151 ? 13.013 18.727 7.222 1.00 93.31 151 LEU A O 1
ATOM 1096 N N . PRO A 1 152 ? 12.941 16.492 7.039 1.00 90.50 152 PRO A N 1
ATOM 1097 C CA . PRO A 1 152 ? 14.088 16.429 6.132 1.00 90.50 152 PRO A CA 1
ATOM 1098 C C . PRO A 1 152 ? 13.857 17.171 4.811 1.00 90.50 152 PRO A C 1
ATOM 1100 O O . PRO A 1 152 ? 14.773 17.808 4.299 1.00 90.50 152 PRO A O 1
ATOM 1103 N N . ALA A 1 153 ? 12.638 17.120 4.263 1.00 88.50 153 ALA A N 1
ATOM 1104 C CA . ALA A 1 153 ? 12.308 17.805 3.015 1.00 88.50 153 ALA A CA 1
ATOM 1105 C C . ALA A 1 153 ? 12.402 19.331 3.167 1.00 88.50 153 ALA A C 1
ATOM 1107 O O . ALA A 1 153 ? 12.932 20.006 2.288 1.00 88.50 153 ALA A O 1
ATOM 1108 N N . MET A 1 154 ? 11.947 19.868 4.303 1.00 89.75 154 MET A N 1
ATOM 1109 C CA . MET A 1 154 ? 12.060 21.297 4.614 1.00 89.75 154 MET A CA 1
ATOM 1110 C C . MET A 1 154 ? 13.511 21.742 4.798 1.00 89.75 154 MET A C 1
ATOM 1112 O O . MET A 1 154 ? 13.869 22.824 4.344 1.00 89.75 154 MET A O 1
ATOM 1116 N N . LEU A 1 155 ? 14.357 20.918 5.425 1.00 90.06 155 LEU A N 1
ATOM 1117 C CA . LEU A 1 155 ? 15.778 21.238 5.595 1.00 90.06 155 LEU A CA 1
ATOM 1118 C C . LEU A 1 155 ? 16.505 21.345 4.255 1.00 90.06 155 LEU A C 1
ATOM 1120 O O . LEU A 1 155 ? 17.260 22.291 4.065 1.00 90.06 155 LEU A O 1
ATOM 1124 N N . VAL A 1 156 ? 16.239 20.426 3.323 1.00 88.25 156 VAL A N 1
ATOM 1125 C CA . VAL A 1 156 ? 16.837 20.463 1.979 1.00 88.25 156 VAL A CA 1
ATOM 1126 C C . VAL A 1 156 ? 16.364 21.690 1.195 1.00 88.25 156 VAL A C 1
ATOM 1128 O O . VAL A 1 156 ? 17.170 22.334 0.534 1.00 88.25 156 VAL A O 1
ATOM 1131 N N . LEU A 1 157 ? 15.081 22.051 1.299 1.00 84.94 157 LEU A N 1
ATOM 1132 C CA . LEU A 1 157 ? 14.530 23.240 0.634 1.00 84.94 157 LEU A CA 1
ATOM 1133 C C . LEU A 1 157 ? 15.025 24.560 1.247 1.00 84.94 157 LEU A C 1
ATOM 1135 O O . LEU A 1 157 ? 15.130 25.560 0.543 1.00 84.94 157 LEU A O 1
ATOM 1139 N N . GLY A 1 158 ? 15.283 24.582 2.557 1.00 76.31 158 GLY A N 1
ATOM 1140 C CA . GLY A 1 158 ? 15.754 25.765 3.282 1.00 76.31 158 GLY A CA 1
ATOM 1141 C C . GLY A 1 158 ? 17.275 25.930 3.286 1.00 76.31 158 GLY A C 1
ATOM 1142 O O . GLY A 1 158 ? 17.771 27.016 3.586 1.00 76.31 158 GLY A O 1
ATOM 1143 N N . SER A 1 159 ? 18.028 24.875 2.966 1.00 69.75 159 SER A N 1
ATOM 1144 C CA . SER A 1 159 ? 19.473 24.954 2.786 1.00 69.75 159 SER A CA 1
ATOM 1145 C C . SER A 1 159 ? 19.805 25.524 1.401 1.00 69.75 159 SER A C 1
ATOM 1147 O O . SER A 1 159 ? 19.290 25.009 0.410 1.00 69.75 159 SER A O 1
ATOM 1149 N N . PRO A 1 160 ? 20.675 26.544 1.288 1.00 62.09 160 PRO A N 1
ATOM 1150 C CA . PRO A 1 160 ? 21.146 27.044 -0.000 1.00 62.09 160 PRO A CA 1
ATOM 1151 C C . PRO A 1 160 ? 22.097 26.015 -0.629 1.00 62.09 160 PRO A C 1
ATOM 1153 O O . PRO A 1 160 ? 23.311 26.110 -0.477 1.00 62.09 160 PRO A O 1
ATOM 1156 N N . VAL A 1 161 ? 21.547 24.987 -1.275 1.00 62.22 161 VAL A N 1
ATOM 1157 C CA . VAL A 1 161 ? 22.327 23.908 -1.911 1.00 62.22 161 VAL A CA 1
ATOM 1158 C C . VAL A 1 161 ? 22.476 24.105 -3.428 1.00 62.22 161 VAL A C 1
ATOM 1160 O O . VAL A 1 161 ? 23.309 23.444 -4.029 1.00 62.22 161 VAL A O 1
ATOM 1163 N N . ASP A 1 162 ? 21.837 25.122 -4.021 1.00 54.78 162 ASP A N 1
ATOM 1164 C CA . ASP A 1 162 ? 21.913 25.405 -5.467 1.00 54.78 162 ASP A CA 1
ATOM 1165 C C . ASP A 1 162 ? 22.451 26.816 -5.796 1.00 54.78 162 ASP A C 1
ATOM 1167 O O . ASP A 1 162 ? 21.871 27.550 -6.594 1.00 54.78 162 ASP A O 1
ATOM 1171 N N . ALA A 1 163 ? 23.567 27.234 -5.185 1.00 53.25 163 ALA A N 1
ATOM 1172 C CA . ALA A 1 163 ? 24.309 28.427 -5.636 1.00 53.25 163 ALA A CA 1
ATOM 1173 C C . ALA A 1 163 ? 25.572 28.104 -6.462 1.00 53.25 163 ALA A C 1
ATOM 1175 O O . ALA A 1 163 ? 26.236 29.027 -6.934 1.00 53.25 163 ALA A O 1
ATOM 1176 N N . SER A 1 164 ? 25.917 26.827 -6.661 1.00 44.88 164 SER A N 1
ATOM 1177 C CA . SER A 1 164 ? 27.061 26.433 -7.497 1.00 44.88 164 SER A CA 1
ATOM 1178 C C . SER A 1 164 ? 27.066 24.934 -7.832 1.00 44.88 164 SER A C 1
ATOM 1180 O O . SER A 1 164 ? 27.693 24.152 -7.114 1.00 44.88 164 SER A O 1
ATOM 1182 N N . ALA A 1 165 ? 26.402 24.549 -8.924 1.00 38.28 165 ALA A N 1
ATOM 1183 C CA . ALA A 1 165 ? 26.708 23.370 -9.742 1.00 38.28 165 ALA A CA 1
ATOM 1184 C C . ALA A 1 165 ? 26.132 23.574 -11.150 1.00 38.28 165 ALA A C 1
ATOM 1186 O O . ALA A 1 165 ? 24.954 23.985 -11.238 1.00 38.28 165 ALA A O 1
#

Radius of gyration: 21.29 Å; Cα contacts (8 Å, |Δi|>4): 77; chains: 1; bounding box: 56×56×48 Å

Mean predicted aligned error: 7.83 Å

pLDDT: mean 89.07, std 13.69, range [37.31, 98.25]

Foldseek 3Di:
DDDPDDDPPDPPPDPPLCVLCVLVVQLVVCVVVVPVVSNVVSVVSNVRVVLVVQQVVLQVVLVVVDDPVSVVSCVCSNCVSLVVVLVVCVVVVVVVVNVVSVVCVLCCVPPVVVVVVCVVVCVPDVDDDDDPVVVVVVVVVSVVVVCVVCVVVVVVVPDPPPPDD

Secondary structure (DSSP, 8-state):
----PPPTT--PPP-GGGGGGGHHHHHHHHHHTT-HHHHHHHHHHHHHHHHHHHHHHHHHHHHHH-HHHHHHHHHHHTTHHHHHHHHHHHHHT-HHHHHHHHHHHHHIIIIIIHHHHHHHHHHH-S-----HHHHHHHHHHHHHHHHHHHHHHHHHHHS---S--

Sequence (165 aa):
MEVRLRNPGRRLPVPPLYLLLVFVPASIAAAVLHQETAVFVTSALAIIPLAALIGTSTEQLAIRLGPQKGGLLNATMGNLTELIVGCFLIAAGDIAILKATVIGSIVGNLLLVLGLSFAAGGIRHKSMSFNPRAASVHSSSLFIAVAGLVLPAMLVLGSPVDASA

Solvent-accessible surface area (backbone atoms only — not comparable to full-atom values): 9448 Å² total; per-residue (Å²): 136,83,80,78,76,77,72,91,79,68,77,71,77,74,58,76,60,57,62,36,51,60,23,48,65,48,18,53,52,24,50,77,67,69,35,66,70,51,24,53,55,26,41,58,49,20,46,55,35,51,50,53,51,48,38,55,53,45,52,62,49,21,70,76,59,38,75,69,56,14,48,54,46,44,67,50,54,65,45,36,67,60,52,54,53,40,52,52,26,58,76,71,65,39,57,70,59,39,53,51,49,57,52,46,51,54,49,39,50,67,49,52,53,45,46,50,49,49,51,62,50,43,77,80,32,96,72,83,89,73,62,66,68,61,54,48,54,55,51,53,52,48,51,54,52,50,49,62,64,45,50,64,56,51,50,60,71,71,43,91,79,82,86,80,132